Protein AF-A0A847WWD0-F1 (afdb_monomer_lite)

pLDDT: mean 75.04, std 13.6, range [42.28, 95.19]

Sequence (116 aa):
MALHNVEEIALGIPSWGRDHPRFAMSLWSDAAFAIIAVLLVLAAVAFAFALWCQFRPHRWQAPMLRLFALVMLLNAGSHLALSLITASIMPGLVTALLVIVPVFGWIVLRAVDSPK

Structure (mmCIF, N/CA/C/O backbone):
data_AF-A0A847WWD0-F1
#
_entry.id   AF-A0A847WWD0-F1
#
loop_
_atom_site.group_PDB
_atom_site.id
_atom_site.type_symbol
_atom_site.label_atom_id
_atom_site.label_alt_id
_atom_site.label_comp_id
_atom_site.label_asym_id
_atom_site.label_entity_id
_atom_site.label_seq_id
_atom_site.pdbx_PDB_ins_code
_atom_site.Cartn_x
_atom_site.Cartn_y
_atom_site.Cartn_z
_atom_site.occupancy
_atom_site.B_iso_or_equiv
_atom_site.auth_seq_id
_atom_site.auth_comp_id
_atom_site.auth_asym_id
_atom_site.auth_atom_id
_atom_site.pdbx_PDB_model_num
ATOM 1 N N . MET A 1 1 ? -2.847 -8.141 4.305 1.00 63.47 1 MET A N 1
ATOM 2 C CA . MET A 1 1 ? -1.423 -8.533 4.221 1.00 63.47 1 MET A CA 1
ATOM 3 C C . MET A 1 1 ? -1.221 -9.792 3.404 1.00 63.47 1 MET A C 1
ATOM 5 O O . MET A 1 1 ? -0.624 -9.669 2.354 1.00 63.47 1 MET A O 1
ATOM 9 N N . ALA A 1 2 ? -1.778 -10.952 3.776 1.00 71.25 2 ALA A N 1
ATOM 10 C CA . ALA A 1 2 ? -1.584 -12.185 2.995 1.00 71.25 2 ALA A CA 1
ATOM 11 C C . ALA A 1 2 ? -1.891 -12.028 1.491 1.00 71.25 2 ALA A C 1
ATOM 13 O O . ALA A 1 2 ? -1.063 -12.379 0.664 1.00 71.25 2 ALA A O 1
ATOM 14 N N . LEU A 1 3 ? -3.028 -11.416 1.138 1.00 70.19 3 LEU A N 1
ATOM 15 C CA . LEU A 1 3 ? -3.394 -11.192 -0.266 1.00 70.19 3 LEU A CA 1
ATOM 16 C C . LEU A 1 3 ? -2.433 -10.243 -1.006 1.00 70.19 3 LEU A C 1
ATOM 18 O O . LEU A 1 3 ? -2.148 -10.459 -2.175 1.00 70.19 3 LEU A O 1
ATOM 22 N N . HIS A 1 4 ? -1.914 -9.228 -0.314 1.00 73.19 4 HIS A N 1
ATOM 23 C CA . HIS A 1 4 ? -0.953 -8.272 -0.867 1.00 73.19 4 HIS A CA 1
ATOM 24 C C . HIS A 1 4 ? 0.387 -8.950 -1.157 1.00 73.19 4 HIS A C 1
ATOM 26 O O . HIS A 1 4 ? 0.878 -8.880 -2.274 1.00 73.19 4 HIS A O 1
ATOM 32 N N . ASN A 1 5 ? 0.900 -9.734 -0.208 1.00 75.19 5 ASN A N 1
ATOM 33 C CA . ASN A 1 5 ? 2.131 -10.497 -0.408 1.00 75.19 5 ASN A CA 1
ATOM 34 C C . ASN A 1 5 ? 1.972 -11.543 -1.526 1.00 75.19 5 ASN A C 1
ATOM 36 O O . ASN A 1 5 ? 2.900 -11.776 -2.294 1.00 75.19 5 ASN A O 1
ATOM 40 N N . VAL A 1 6 ? 0.797 -12.177 -1.638 1.00 74.88 6 VAL A N 1
ATOM 41 C CA . VAL A 1 6 ? 0.505 -13.106 -2.741 1.00 74.88 6 VAL A CA 1
ATOM 42 C C . VAL A 1 6 ? 0.520 -12.379 -4.084 1.00 74.88 6 VAL A C 1
ATOM 44 O O . VAL A 1 6 ? 1.106 -12.903 -5.025 1.00 74.88 6 VAL A O 1
ATOM 47 N N . GLU A 1 7 ? -0.066 -11.182 -4.183 1.00 77.69 7 GLU A N 1
ATOM 48 C CA . GLU A 1 7 ? 0.010 -10.361 -5.399 1.00 77.69 7 GLU A CA 1
ATOM 49 C C . GLU A 1 7 ? 1.462 -10.016 -5.752 1.00 77.69 7 GLU A C 1
ATOM 51 O O . GLU A 1 7 ? 1.876 -10.215 -6.892 1.00 77.69 7 GLU A O 1
ATOM 56 N N . GLU A 1 8 ? 2.246 -9.537 -4.786 1.00 77.38 8 GLU A N 1
ATOM 57 C CA . GLU A 1 8 ? 3.650 -9.165 -4.990 1.00 77.38 8 GLU A CA 1
ATOM 58 C C . GLU A 1 8 ? 4.509 -10.332 -5.490 1.00 77.38 8 GLU A C 1
ATOM 60 O O . GLU A 1 8 ? 5.369 -10.156 -6.360 1.00 77.38 8 GLU A O 1
ATOM 65 N N . ILE A 1 9 ? 4.261 -11.532 -4.959 1.00 73.69 9 ILE A N 1
ATOM 66 C CA . ILE A 1 9 ? 4.933 -12.763 -5.381 1.00 73.69 9 ILE A CA 1
ATOM 67 C C . ILE A 1 9 ? 4.448 -13.189 -6.771 1.00 73.69 9 ILE A C 1
ATOM 69 O O . ILE A 1 9 ? 5.270 -13.506 -7.627 1.00 73.69 9 ILE A O 1
ATOM 73 N N . ALA A 1 10 ? 3.134 -13.177 -7.012 1.00 76.88 10 ALA A N 1
ATOM 74 C CA . ALA A 1 10 ? 2.537 -13.640 -8.264 1.00 76.88 10 ALA A CA 1
ATOM 75 C C . ALA A 1 10 ? 2.875 -12.736 -9.458 1.00 76.88 10 ALA A C 1
ATOM 77 O O . ALA A 1 10 ? 3.117 -13.234 -10.555 1.00 76.88 10 ALA A O 1
ATOM 78 N N . LEU A 1 11 ? 2.909 -11.418 -9.248 1.00 81.00 11 LEU A N 1
ATOM 79 C CA . LEU A 1 11 ? 3.272 -10.434 -10.273 1.00 81.00 11 LEU A CA 1
ATOM 80 C C . LEU A 1 11 ? 4.782 -10.138 -10.299 1.00 81.00 11 LEU A C 1
ATOM 82 O O . LEU A 1 11 ? 5.264 -9.448 -11.194 1.00 81.00 11 LEU A O 1
ATOM 86 N N . GLY A 1 12 ? 5.535 -10.686 -9.343 1.00 79.06 12 GLY A N 1
ATOM 87 C CA . GLY A 1 12 ? 6.989 -10.711 -9.349 1.00 79.06 12 GLY A CA 1
ATOM 88 C C . GLY A 1 12 ? 7.637 -9.347 -9.115 1.00 79.06 12 GLY A C 1
ATOM 89 O O . GLY A 1 12 ? 8.194 -8.747 -10.039 1.00 79.06 12 GLY A O 1
ATOM 90 N N . ILE A 1 13 ? 7.683 -8.904 -7.853 1.00 77.69 13 ILE A N 1
ATOM 91 C CA . ILE A 1 13 ? 8.520 -7.761 -7.433 1.00 77.69 13 ILE A CA 1
ATOM 92 C C . ILE A 1 13 ? 9.972 -7.865 -7.944 1.00 77.69 13 ILE A C 1
ATOM 94 O O . ILE A 1 13 ? 10.484 -6.869 -8.460 1.00 77.69 13 ILE A O 1
ATOM 98 N N . PRO A 1 14 ? 10.654 -9.029 -7.871 1.00 76.19 14 PRO A N 1
ATOM 99 C CA . PRO A 1 14 ? 12.026 -9.149 -8.362 1.00 76.19 14 PRO A CA 1
ATOM 100 C C . PRO A 1 14 ? 12.183 -8.880 -9.863 1.00 76.19 14 PRO A C 1
ATOM 102 O O . PRO A 1 14 ? 13.168 -8.274 -10.281 1.00 76.19 14 PRO A O 1
ATOM 105 N N . SER A 1 15 ? 11.231 -9.324 -10.690 1.00 80.69 15 SER A N 1
ATOM 106 C CA . SER A 1 15 ? 11.214 -9.021 -12.129 1.00 80.69 15 SER A CA 1
ATOM 107 C C . SER A 1 15 ? 10.953 -7.544 -12.375 1.00 80.69 15 SER A C 1
ATOM 109 O O . SER A 1 15 ? 11.761 -6.910 -13.045 1.00 80.69 15 SER A O 1
ATOM 111 N N . TRP A 1 16 ? 9.915 -6.983 -11.748 1.00 86.44 16 TRP A N 1
ATOM 112 C CA . TRP A 1 16 ? 9.590 -5.563 -11.881 1.00 86.44 16 TRP A CA 1
ATOM 113 C C . TRP A 1 16 ? 10.771 -4.669 -11.480 1.00 86.44 16 TRP A C 1
ATOM 115 O O . TRP A 1 16 ? 11.067 -3.679 -12.146 1.00 86.44 16 TRP A O 1
ATOM 125 N N . GLY A 1 17 ? 11.497 -5.053 -10.426 1.00 82.69 17 GLY A N 1
ATOM 126 C CA . GLY A 1 17 ? 12.691 -4.343 -9.991 1.00 82.69 17 GLY A CA 1
ATOM 127 C C . GLY A 1 17 ? 13.837 -4.395 -11.009 1.00 82.69 17 GLY A C 1
ATOM 128 O O . GLY A 1 17 ? 14.500 -3.384 -11.236 1.00 82.69 17 GLY A O 1
ATOM 129 N N . ARG A 1 18 ? 14.060 -5.533 -11.676 1.00 83.56 18 ARG A N 1
ATOM 130 C CA . ARG A 1 18 ? 15.084 -5.631 -12.733 1.00 83.56 18 ARG A CA 1
ATOM 131 C C . ARG A 1 18 ? 14.793 -4.704 -13.915 1.00 83.56 18 ARG A C 1
ATOM 133 O O . ARG A 1 18 ? 15.736 -4.132 -14.456 1.00 83.56 18 ARG A O 1
ATOM 140 N N . ASP A 1 19 ? 13.520 -4.506 -14.247 1.00 88.38 19 ASP A N 1
ATOM 141 C CA . ASP A 1 19 ? 13.092 -3.600 -15.322 1.00 88.38 19 ASP A CA 1
ATOM 142 C C . ASP A 1 19 ? 13.189 -2.117 -14.912 1.00 88.38 19 ASP A C 1
ATOM 144 O O . ASP A 1 19 ? 13.333 -1.231 -15.755 1.00 88.38 19 ASP A O 1
ATOM 148 N N . HIS A 1 20 ? 13.199 -1.841 -13.604 1.00 86.50 20 HIS A N 1
ATOM 149 C CA . HIS A 1 20 ? 13.255 -0.495 -13.029 1.00 86.50 20 HIS A CA 1
ATOM 150 C C . HIS A 1 20 ? 14.472 -0.311 -12.103 1.00 86.50 20 HIS A C 1
ATOM 152 O O . HIS A 1 20 ? 14.325 0.037 -10.925 1.00 86.50 20 HIS A O 1
ATOM 158 N N . PRO A 1 21 ? 15.711 -0.467 -12.609 1.00 79.31 21 PRO A N 1
ATOM 159 C CA . PRO A 1 21 ? 16.913 -0.590 -11.784 1.00 79.31 21 PRO A CA 1
ATOM 160 C C . PRO A 1 21 ? 17.230 0.664 -10.961 1.00 79.31 21 PRO A C 1
ATOM 162 O O . PRO A 1 21 ? 17.824 0.555 -9.89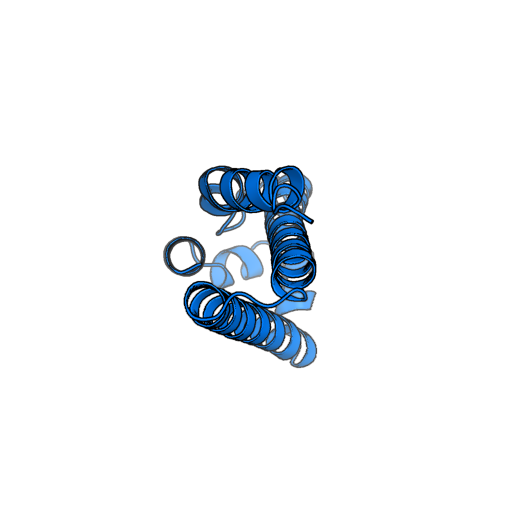7 1.00 79.31 21 PRO A O 1
ATOM 165 N N . ARG A 1 22 ? 16.802 1.862 -11.384 1.00 79.75 22 ARG A N 1
ATOM 166 C CA . ARG A 1 22 ? 16.956 3.097 -10.584 1.00 79.75 22 ARG A CA 1
ATOM 167 C C . ARG A 1 22 ? 16.120 3.090 -9.302 1.00 79.75 22 ARG A C 1
ATOM 169 O O . ARG A 1 22 ? 16.492 3.745 -8.336 1.00 79.75 22 ARG A O 1
ATOM 176 N N . PHE A 1 23 ? 15.023 2.340 -9.299 1.00 74.38 23 PHE A N 1
ATOM 177 C CA . PHE A 1 23 ? 14.116 2.184 -8.164 1.00 74.38 23 PHE A CA 1
ATOM 178 C C . PHE A 1 23 ? 14.361 0.858 -7.429 1.00 74.38 23 PHE A C 1
ATOM 180 O O . PHE A 1 23 ? 14.095 0.757 -6.236 1.00 74.38 23 PHE A O 1
ATOM 187 N N . ALA A 1 24 ? 14.966 -0.126 -8.105 1.00 63.22 24 ALA A N 1
ATOM 188 C CA . ALA A 1 24 ? 15.360 -1.401 -7.518 1.00 63.22 24 ALA A CA 1
ATOM 189 C C . ALA A 1 24 ? 16.780 -1.444 -6.940 1.00 63.22 24 ALA A C 1
ATOM 191 O O . ALA A 1 24 ? 17.022 -2.223 -6.028 1.00 63.22 24 ALA A O 1
ATOM 192 N N . MET A 1 25 ? 17.722 -0.597 -7.366 1.00 51.22 25 MET A N 1
ATOM 193 C CA . MET A 1 25 ? 19.051 -0.514 -6.729 1.00 51.22 25 MET A CA 1
ATOM 194 C C . MET A 1 25 ? 18.967 -0.092 -5.251 1.00 51.22 25 MET A C 1
ATOM 196 O O . MET A 1 25 ? 19.870 -0.382 -4.473 1.00 51.22 25 MET A O 1
ATOM 200 N N . SER A 1 26 ? 17.845 0.510 -4.843 1.00 51.25 26 SER A N 1
ATO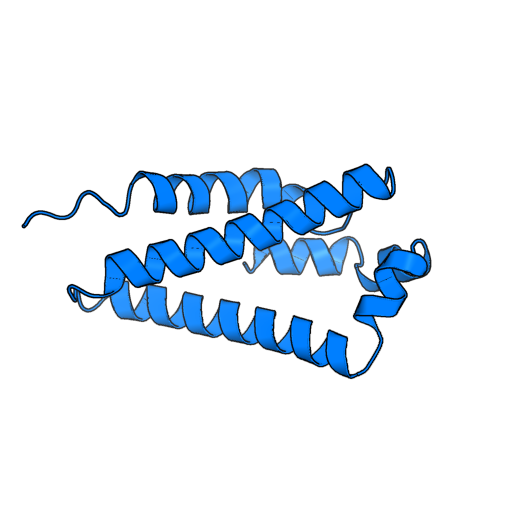M 201 C CA . SER A 1 26 ? 17.495 0.784 -3.447 1.00 51.25 26 SER A CA 1
ATOM 202 C C . SER A 1 26 ? 16.793 -0.382 -2.735 1.00 51.25 26 SER A C 1
ATOM 204 O O . SER A 1 26 ? 16.453 -0.209 -1.576 1.00 51.25 26 SER A O 1
ATOM 206 N N . LEU A 1 27 ? 16.515 -1.514 -3.392 1.00 50.22 27 LEU A N 1
ATOM 207 C CA . LEU A 1 27 ? 15.834 -2.700 -2.833 1.00 50.22 27 LEU A CA 1
ATOM 208 C C . LEU A 1 27 ? 16.777 -3.912 -2.686 1.00 50.22 27 LEU A C 1
ATOM 210 O O . LEU A 1 27 ? 16.495 -4.806 -1.895 1.00 50.22 27 LEU A O 1
ATOM 214 N N . TRP A 1 28 ? 17.904 -3.921 -3.411 1.00 51.06 28 TRP A N 1
ATOM 215 C CA . TRP A 1 28 ? 18.854 -5.046 -3.490 1.00 51.06 28 TRP A CA 1
ATOM 216 C C . TRP A 1 28 ? 20.234 -4.771 -2.863 1.00 51.06 28 TRP A C 1
ATOM 218 O O . TRP A 1 28 ? 21.131 -5.602 -2.977 1.00 51.06 28 TRP A O 1
ATOM 228 N N . SER A 1 29 ? 20.428 -3.629 -2.197 1.00 52.12 29 SER A N 1
ATOM 229 C CA . SER A 1 29 ? 21.539 -3.467 -1.250 1.00 52.12 29 SER A CA 1
ATOM 230 C C . SER A 1 29 ? 21.170 -4.136 0.083 1.00 52.12 29 SER A C 1
ATOM 232 O O . SER A 1 29 ? 19.996 -4.145 0.454 1.00 52.12 29 SER A O 1
ATOM 234 N N . ASP A 1 30 ? 22.138 -4.683 0.829 1.00 55.03 30 ASP A N 1
ATOM 235 C CA . ASP A 1 30 ? 21.890 -5.385 2.109 1.00 55.03 30 ASP A CA 1
ATOM 236 C C . ASP A 1 30 ? 21.034 -4.566 3.101 1.00 55.03 30 ASP A C 1
ATOM 238 O O . ASP A 1 30 ? 20.222 -5.107 3.852 1.00 55.03 30 ASP A O 1
ATOM 242 N N . ALA A 1 31 ? 21.149 -3.235 3.055 1.00 51.25 31 ALA A N 1
ATOM 243 C CA . ALA A 1 31 ? 20.357 -2.313 3.866 1.00 51.25 31 ALA A CA 1
ATOM 244 C C . ALA A 1 31 ? 18.863 -2.301 3.496 1.00 51.25 31 ALA A C 1
ATOM 246 O O . ALA A 1 31 ? 18.007 -2.087 4.350 1.00 51.25 31 ALA A O 1
ATOM 247 N N . ALA A 1 32 ? 18.526 -2.539 2.236 1.00 51.69 32 ALA A N 1
ATOM 248 C CA . ALA A 1 32 ? 17.160 -2.484 1.751 1.00 51.69 32 ALA A CA 1
ATOM 249 C C . ALA A 1 32 ? 16.397 -3.794 1.921 1.00 51.69 32 ALA A C 1
ATOM 251 O O . ALA A 1 32 ? 15.219 -3.771 2.276 1.00 51.69 32 ALA A O 1
ATOM 252 N N . PHE A 1 33 ? 17.085 -4.929 1.771 1.00 50.84 33 PHE A N 1
ATOM 253 C CA . PHE A 1 33 ? 16.566 -6.213 2.234 1.00 50.84 33 PHE A CA 1
ATOM 254 C C . PHE A 1 33 ? 16.264 -6.150 3.736 1.00 50.84 33 PHE A C 1
ATOM 256 O O . PHE A 1 33 ? 15.199 -6.589 4.165 1.00 50.84 33 PHE A O 1
ATOM 263 N N . ALA A 1 34 ? 17.138 -5.513 4.525 1.00 53.31 34 ALA A N 1
ATOM 264 C CA . ALA A 1 34 ? 16.879 -5.259 5.938 1.00 53.31 34 ALA A CA 1
ATOM 265 C C . ALA A 1 34 ? 15.653 -4.355 6.160 1.00 53.31 34 ALA A C 1
ATOM 267 O O . ALA A 1 34 ? 14.861 -4.643 7.048 1.00 53.31 34 ALA A O 1
ATOM 268 N N . ILE A 1 35 ? 15.430 -3.319 5.343 1.00 56.75 35 ILE A N 1
ATOM 269 C CA . ILE A 1 35 ? 14.228 -2.467 5.436 1.00 56.75 35 ILE A CA 1
ATOM 270 C C . ILE A 1 35 ? 12.955 -3.246 5.084 1.00 56.75 35 ILE A C 1
ATOM 272 O O . ILE A 1 35 ? 11.981 -3.160 5.825 1.00 56.75 35 ILE A O 1
ATOM 276 N N . ILE A 1 36 ? 12.948 -4.034 4.007 1.00 61.56 36 ILE A N 1
ATOM 277 C CA . ILE A 1 36 ? 11.794 -4.865 3.620 1.00 61.56 36 ILE A CA 1
ATOM 278 C C . ILE A 1 36 ? 11.523 -5.929 4.687 1.00 61.56 36 ILE A C 1
ATOM 280 O O . ILE A 1 36 ? 10.375 -6.126 5.079 1.00 61.56 36 ILE A O 1
ATOM 284 N N . ALA A 1 37 ? 12.568 -6.573 5.210 1.00 54.94 37 ALA A N 1
ATOM 285 C CA . ALA A 1 37 ? 12.458 -7.522 6.311 1.00 54.94 37 ALA A CA 1
ATOM 286 C C . ALA A 1 37 ? 11.917 -6.845 7.577 1.00 54.94 37 ALA A C 1
ATOM 288 O O . ALA A 1 37 ? 11.028 -7.388 8.225 1.00 54.94 37 ALA A O 1
ATOM 289 N N . VAL A 1 38 ? 12.381 -5.635 7.897 1.00 59.25 38 VAL A N 1
ATOM 290 C CA . VAL A 1 38 ? 11.856 -4.828 9.004 1.00 59.25 38 VAL A CA 1
ATOM 291 C C . VAL A 1 38 ? 10.396 -4.457 8.762 1.00 59.25 38 VAL A C 1
ATOM 293 O O . VAL A 1 38 ? 9.604 -4.576 9.686 1.00 59.25 38 VAL A O 1
ATOM 296 N N . LEU A 1 39 ? 9.996 -4.077 7.548 1.00 63.84 39 LEU A N 1
ATOM 297 C CA . LEU A 1 39 ? 8.602 -3.767 7.217 1.00 63.84 39 LEU A CA 1
ATOM 298 C C . LEU A 1 39 ? 7.701 -5.005 7.303 1.00 63.84 39 LEU A C 1
ATOM 300 O O . LEU A 1 39 ? 6.601 -4.917 7.844 1.00 63.84 39 LEU A O 1
ATOM 304 N N . LEU A 1 40 ? 8.175 -6.169 6.854 1.00 64.81 40 LEU A N 1
ATOM 305 C CA . LEU A 1 40 ? 7.488 -7.456 7.004 1.00 64.81 40 LEU A CA 1
ATOM 306 C C . LEU A 1 40 ? 7.361 -7.867 8.472 1.00 64.81 40 LEU A C 1
ATOM 308 O O . LEU A 1 40 ? 6.291 -8.303 8.896 1.00 64.81 40 LEU A O 1
ATOM 312 N N . VAL A 1 41 ? 8.421 -7.688 9.262 1.00 66.50 41 VAL A N 1
ATOM 313 C CA . VAL A 1 41 ? 8.411 -7.935 10.709 1.00 66.50 41 VAL A CA 1
ATOM 314 C C . VAL A 1 41 ? 7.474 -6.957 11.406 1.00 66.50 41 VAL A C 1
ATOM 316 O O . VAL A 1 41 ? 6.663 -7.384 12.218 1.00 66.50 41 VAL A O 1
ATOM 319 N N . LEU A 1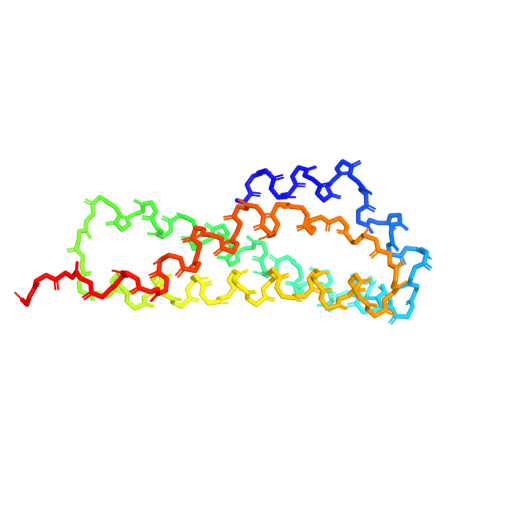 42 ? 7.504 -5.672 11.063 1.00 66.88 42 LEU A N 1
ATOM 320 C CA . LEU A 1 42 ? 6.591 -4.666 11.603 1.00 66.88 42 LEU A CA 1
ATOM 321 C C . LEU A 1 42 ? 5.142 -4.975 11.229 1.00 66.88 42 LEU A C 1
ATOM 323 O O . LEU A 1 42 ? 4.267 -4.871 12.084 1.00 66.88 42 LEU A O 1
ATOM 327 N N . ALA A 1 43 ? 4.878 -5.419 10.000 1.00 67.50 43 ALA A N 1
ATOM 328 C CA . ALA A 1 43 ? 3.553 -5.844 9.569 1.00 67.50 43 ALA A CA 1
ATOM 329 C C . ALA A 1 43 ? 3.078 -7.102 10.314 1.00 67.50 43 ALA A C 1
ATOM 331 O O . ALA A 1 43 ? 1.918 -7.168 10.723 1.00 67.50 43 ALA A O 1
ATOM 332 N N . ALA A 1 44 ? 3.960 -8.081 10.535 1.00 64.06 44 ALA A N 1
ATOM 333 C CA . ALA A 1 44 ? 3.656 -9.289 11.298 1.00 64.06 44 ALA A CA 1
ATOM 334 C C . ALA A 1 44 ? 3.422 -8.984 12.787 1.00 64.06 44 ALA A C 1
ATOM 336 O O . ALA A 1 44 ? 2.442 -9.453 13.365 1.00 64.06 44 ALA A O 1
ATOM 337 N N . VAL A 1 45 ? 4.272 -8.149 13.393 1.00 70.94 45 VAL A N 1
ATOM 338 C CA . VAL A 1 45 ? 4.140 -7.675 14.778 1.00 70.94 45 VAL A CA 1
ATOM 339 C C . VAL A 1 45 ? 2.855 -6.879 14.941 1.00 70.94 45 VAL A C 1
ATOM 341 O O . VAL A 1 45 ? 2.116 -7.108 15.892 1.00 70.94 45 VAL A O 1
ATOM 344 N N . ALA A 1 46 ? 2.535 -5.992 14.006 1.00 65.88 46 ALA A N 1
ATOM 345 C CA . ALA A 1 46 ? 1.316 -5.207 14.073 1.00 65.88 46 ALA A CA 1
ATOM 346 C C . ALA A 1 46 ? 0.052 -6.048 13.842 1.00 65.88 46 ALA A C 1
ATOM 348 O O . ALA A 1 46 ? -0.962 -5.805 14.492 1.00 65.88 46 ALA A O 1
ATOM 349 N N . PHE A 1 47 ? 0.109 -7.074 12.989 1.00 68.50 47 PHE A N 1
ATOM 350 C CA . PHE A 1 47 ? -0.978 -8.041 12.832 1.00 68.50 47 PHE A CA 1
ATOM 351 C C . PHE A 1 47 ? -1.188 -8.875 14.105 1.00 68.50 47 PHE A C 1
ATOM 353 O O . PHE A 1 47 ? -2.315 -8.998 14.585 1.00 68.50 47 PHE A O 1
ATOM 360 N N . ALA A 1 48 ? -0.108 -9.389 14.699 1.00 68.44 48 ALA A N 1
ATOM 361 C CA . ALA A 1 48 ? -0.154 -10.112 15.969 1.00 68.44 48 ALA A CA 1
ATOM 362 C C . ALA A 1 48 ? -0.648 -9.216 17.118 1.00 68.44 48 ALA A C 1
ATOM 364 O O . ALA A 1 48 ? -1.441 -9.652 17.951 1.00 68.44 48 ALA A O 1
ATOM 365 N N . PHE A 1 49 ? -0.238 -7.947 17.132 1.00 65.75 49 PHE A N 1
ATOM 366 C CA . PHE A 1 49 ? -0.699 -6.952 18.092 1.00 65.75 49 PHE A CA 1
ATOM 367 C C . PHE A 1 49 ? -2.184 -6.631 17.899 1.00 65.75 49 PHE A C 1
ATOM 369 O O . PHE A 1 49 ? -2.921 -6.598 18.878 1.00 65.75 49 PHE A O 1
ATOM 376 N N . ALA A 1 50 ? -2.658 -6.462 16.663 1.00 65.00 50 ALA A N 1
ATOM 377 C CA . ALA A 1 50 ? -4.076 -6.257 16.373 1.00 65.00 50 ALA A CA 1
ATOM 378 C C . ALA A 1 50 ? -4.932 -7.450 16.839 1.00 65.00 50 ALA A C 1
ATOM 380 O O . ALA A 1 50 ? -5.951 -7.244 17.500 1.00 65.00 50 ALA A O 1
ATOM 381 N N . LEU A 1 51 ? -4.476 -8.683 16.582 1.00 66.50 51 LEU A N 1
ATOM 382 C CA . LEU A 1 51 ? -5.114 -9.905 17.084 1.00 66.50 51 LEU A CA 1
ATOM 383 C C . LEU A 1 51 ? -5.121 -9.961 18.614 1.00 66.50 51 LEU A C 1
ATOM 385 O O . LEU A 1 51 ? -6.167 -10.199 19.208 1.00 66.50 51 LEU A O 1
ATOM 389 N N . TRP A 1 52 ? -3.989 -9.691 19.270 1.00 63.62 52 TRP A N 1
ATOM 390 C CA . TRP A 1 52 ? -3.915 -9.613 20.733 1.00 63.62 52 TRP A CA 1
ATOM 391 C C . TRP A 1 52 ? -4.907 -8.581 21.278 1.00 63.62 52 TRP A C 1
ATOM 393 O O . TRP A 1 52 ? -5.618 -8.831 22.254 1.00 63.62 52 TRP A O 1
ATOM 403 N N . CYS A 1 53 ? -4.967 -7.411 20.645 1.00 60.78 53 CYS A N 1
ATOM 404 C CA . CYS A 1 53 ? -5.802 -6.306 21.086 1.00 60.78 53 CYS A CA 1
ATOM 405 C C . CYS A 1 53 ? -7.293 -6.637 21.025 1.00 60.78 53 CYS A C 1
ATOM 407 O O . CYS A 1 53 ? -8.034 -6.280 21.944 1.00 60.78 53 CYS A O 1
ATOM 409 N N . GLN A 1 54 ? -7.709 -7.392 20.009 1.00 63.22 54 GLN A N 1
ATOM 410 C CA . GLN A 1 54 ? -9.081 -7.866 19.868 1.00 63.22 54 GLN A CA 1
ATOM 411 C C . GLN A 1 54 ? -9.558 -8.698 21.072 1.00 63.22 54 GLN A C 1
ATOM 413 O O . GLN A 1 54 ? -10.748 -8.689 21.378 1.00 63.22 54 GLN A O 1
ATOM 418 N N . PHE A 1 55 ? -8.650 -9.362 21.795 1.00 65.12 55 PHE A N 1
ATOM 419 C CA . PHE A 1 55 ? -8.997 -10.211 22.939 1.00 65.12 55 PHE A CA 1
ATOM 420 C C . PHE A 1 55 ? -8.816 -9.545 24.314 1.00 65.12 55 PHE A C 1
ATOM 422 O O . PHE A 1 55 ? -9.214 -10.145 25.314 1.00 65.12 55 PHE A O 1
ATOM 429 N N . ARG A 1 56 ? -8.243 -8.330 24.411 1.00 63.50 56 ARG A N 1
ATOM 430 C CA . ARG A 1 56 ? -8.047 -7.611 25.695 1.00 63.50 56 ARG A CA 1
ATOM 431 C C . ARG A 1 56 ? -8.078 -6.084 25.554 1.00 63.50 56 ARG A C 1
ATOM 433 O O . ARG A 1 56 ? -7.001 -5.496 25.472 1.00 63.50 56 ARG A O 1
ATOM 440 N N . PRO A 1 57 ? -9.252 -5.425 25.549 1.00 58.41 57 PRO A N 1
ATOM 441 C CA . PRO A 1 57 ? -9.368 -3.993 25.280 1.00 58.41 57 PRO A CA 1
ATOM 442 C C . PRO A 1 57 ? -8.586 -3.140 26.290 1.00 58.41 57 PRO A C 1
ATOM 444 O O . PRO A 1 57 ? -8.931 -3.049 27.465 1.00 58.41 57 PRO A O 1
ATOM 447 N N . HIS A 1 58 ? -7.522 -2.495 25.814 1.00 64.81 58 HIS A N 1
ATOM 448 C CA . HIS A 1 58 ? -6.701 -1.551 26.570 1.00 64.81 58 HIS A CA 1
ATOM 449 C C . HIS A 1 58 ? -6.747 -0.164 25.915 1.00 64.81 58 HIS A C 1
ATOM 451 O O . HIS A 1 58 ? -6.834 -0.027 24.698 1.00 64.81 58 HIS A O 1
ATOM 457 N N . ARG A 1 59 ? -6.607 0.900 26.714 1.00 72.69 59 ARG A N 1
ATOM 458 C CA . ARG A 1 59 ? -6.671 2.301 26.241 1.00 72.69 59 ARG A CA 1
ATOM 459 C C . ARG A 1 59 ? -5.629 2.670 25.169 1.00 72.69 59 ARG A C 1
ATOM 461 O O . ARG A 1 59 ? -5.794 3.654 24.461 1.00 72.69 59 ARG A O 1
ATOM 468 N N . TRP A 1 60 ? -4.573 1.870 25.030 1.00 68.19 60 TRP A N 1
ATOM 469 C CA . TRP A 1 60 ? -3.463 2.089 24.096 1.00 68.19 60 TRP A CA 1
ATOM 470 C C . TRP A 1 60 ? -3.700 1.460 22.716 1.00 68.19 60 TRP A C 1
ATOM 472 O O . TRP A 1 60 ? -2.917 1.671 21.797 1.00 68.19 60 TRP A O 1
ATOM 482 N N . GLN A 1 61 ? -4.779 0.699 22.541 1.00 70.12 61 GLN A N 1
ATOM 483 C CA . GLN A 1 61 ? -5.038 -0.028 21.297 1.00 70.12 61 GLN A CA 1
ATOM 484 C C . GLN A 1 61 ? -5.410 0.886 20.143 1.00 70.12 61 GLN A C 1
ATOM 486 O O . GLN A 1 61 ? -4.888 0.735 19.045 1.00 70.12 61 GLN A O 1
ATOM 491 N N . ALA A 1 62 ? -6.285 1.856 20.402 1.00 74.25 62 ALA A N 1
ATOM 492 C CA . ALA A 1 62 ? -6.744 2.793 19.391 1.00 74.25 62 ALA A CA 1
ATOM 493 C C . ALA A 1 62 ? -5.587 3.596 18.756 1.00 74.25 62 ALA A C 1
ATOM 495 O O . ALA A 1 62 ? -5.487 3.600 17.527 1.00 74.25 62 ALA A O 1
ATOM 496 N N . PRO A 1 63 ? -4.666 4.226 19.521 1.00 77.94 63 PRO A N 1
ATOM 497 C CA . PRO A 1 63 ? -3.543 4.936 18.911 1.00 77.94 63 PRO A CA 1
ATOM 498 C C . PRO A 1 63 ? -2.569 4.000 18.182 1.00 77.94 63 PRO A C 1
ATOM 500 O O . PRO A 1 63 ? -2.088 4.357 17.110 1.00 77.94 63 PRO A O 1
ATOM 503 N N . MET A 1 64 ? -2.318 2.794 18.699 1.00 75.25 64 MET A N 1
ATOM 504 C CA . MET A 1 64 ? -1.431 1.824 18.043 1.00 75.25 64 MET A CA 1
ATOM 505 C C . MET A 1 64 ? -2.014 1.300 16.728 1.00 75.25 64 MET A C 1
ATOM 507 O O . MET A 1 64 ? -1.308 1.215 15.725 1.00 75.25 64 MET A O 1
ATOM 511 N N . LEU A 1 65 ? -3.317 1.015 16.701 1.00 77.75 65 LEU A N 1
ATOM 512 C CA . LEU A 1 65 ? -4.009 0.584 15.492 1.00 77.75 65 LEU A CA 1
ATOM 513 C C . LEU A 1 65 ? -4.029 1.696 14.431 1.00 77.75 65 LEU A C 1
ATOM 515 O O . LEU A 1 65 ? -3.844 1.408 13.250 1.00 77.75 65 LEU A O 1
ATOM 519 N N . ARG A 1 66 ? -4.181 2.966 14.834 1.00 82.06 66 ARG A N 1
ATOM 520 C CA . ARG A 1 66 ? -4.056 4.108 13.911 1.00 82.06 66 ARG A CA 1
ATOM 521 C C . ARG A 1 66 ? -2.643 4.273 13.377 1.00 82.06 66 ARG A C 1
ATOM 523 O O . ARG A 1 66 ? -2.489 4.501 12.184 1.00 82.06 66 ARG A O 1
ATOM 530 N N . LEU A 1 67 ? -1.626 4.152 14.231 1.00 80.50 67 LEU A N 1
ATOM 531 C CA . LEU A 1 67 ? -0.233 4.225 13.795 1.00 80.50 67 LEU A CA 1
ATOM 532 C C . LEU A 1 67 ? 0.063 3.134 12.763 1.00 80.50 67 LEU A C 1
ATOM 534 O O . LEU A 1 67 ? 0.605 3.423 11.700 1.00 80.50 67 LEU A O 1
ATOM 538 N N . PHE A 1 68 ? -0.368 1.902 13.038 1.00 79.00 68 PHE A N 1
ATOM 539 C CA . PHE A 1 68 ? -0.251 0.809 12.081 1.00 79.00 68 PHE A CA 1
ATOM 540 C C . PHE A 1 68 ? -0.988 1.110 10.772 1.00 79.00 68 PHE A C 1
ATOM 542 O O . PHE A 1 68 ? -0.419 0.956 9.694 1.00 79.00 68 PHE A O 1
ATOM 549 N N . ALA A 1 69 ? -2.227 1.594 10.849 1.00 84.69 69 ALA A N 1
ATOM 550 C CA . ALA A 1 69 ? -3.003 1.946 9.669 1.00 84.69 69 ALA A CA 1
ATOM 551 C C . ALA A 1 69 ? -2.332 3.048 8.829 1.00 84.69 69 ALA A C 1
ATOM 553 O O . ALA A 1 69 ? -2.306 2.945 7.605 1.00 84.69 69 ALA A O 1
ATOM 554 N N . LEU A 1 70 ? -1.717 4.052 9.461 1.00 85.81 70 LEU A N 1
ATOM 555 C CA . LEU A 1 70 ? -0.931 5.076 8.768 1.00 85.81 70 LEU A CA 1
ATOM 556 C C . LEU A 1 70 ? 0.293 4.482 8.061 1.00 85.81 70 LEU A C 1
ATOM 558 O O . LEU A 1 70 ? 0.522 4.796 6.897 1.00 85.81 70 LEU A O 1
ATOM 562 N N . VAL A 1 71 ? 1.042 3.591 8.718 1.00 83.81 71 VAL A N 1
ATOM 563 C CA . VAL A 1 71 ? 2.178 2.885 8.093 1.00 83.81 71 VAL A CA 1
ATOM 564 C C . VAL A 1 71 ? 1.715 2.084 6.874 1.00 83.81 71 VAL A C 1
ATOM 566 O O . VAL A 1 71 ? 2.345 2.135 5.820 1.00 83.81 71 VAL A O 1
ATOM 569 N N . MET A 1 72 ? 0.577 1.402 6.982 1.00 84.31 72 MET A N 1
ATOM 570 C CA . MET A 1 72 ? 0.007 0.638 5.874 1.00 84.31 72 MET A CA 1
ATOM 571 C C . MET A 1 72 ? -0.430 1.520 4.700 1.00 84.31 72 MET A C 1
ATOM 573 O O . MET A 1 72 ? -0.225 1.150 3.544 1.00 84.31 72 MET A O 1
ATOM 577 N N . LEU A 1 73 ? -0.994 2.697 4.975 1.00 87.44 73 LEU A N 1
ATOM 578 C CA . LEU A 1 73 ? -1.345 3.675 3.944 1.00 87.44 73 LEU A CA 1
ATOM 579 C C . LEU A 1 73 ? -0.108 4.283 3.277 1.00 87.44 73 LEU A C 1
ATOM 581 O O . LEU A 1 73 ? -0.120 4.484 2.066 1.00 87.44 73 LEU A O 1
ATOM 585 N N . LEU A 1 74 ? 0.967 4.529 4.032 1.00 85.25 74 LEU A N 1
ATOM 586 C CA . LEU A 1 74 ? 2.250 4.952 3.465 1.00 85.25 74 LEU A CA 1
ATOM 587 C C . LEU A 1 74 ? 2.833 3.873 2.547 1.00 85.25 74 LEU A C 1
ATOM 589 O O . LEU A 1 74 ? 3.309 4.200 1.461 1.00 85.25 74 LEU A O 1
ATOM 593 N N . ASN A 1 75 ? 2.730 2.598 2.936 1.00 82.31 75 ASN A N 1
ATOM 594 C CA . ASN A 1 75 ? 3.117 1.487 2.070 1.00 82.31 75 ASN A CA 1
ATOM 595 C C . ASN A 1 75 ? 2.285 1.474 0.779 1.00 82.31 75 ASN A C 1
ATOM 597 O O . ASN A 1 75 ? 2.843 1.485 -0.307 1.00 82.31 75 ASN A O 1
ATOM 601 N N . ALA A 1 76 ? 0.953 1.553 0.865 1.00 87.19 76 ALA A N 1
ATOM 602 C CA . ALA A 1 76 ? 0.100 1.654 -0.325 1.00 87.19 76 ALA A CA 1
ATOM 603 C C . ALA A 1 76 ? 0.454 2.865 -1.212 1.00 87.19 76 ALA A C 1
ATOM 605 O O . ALA A 1 76 ? 0.468 2.765 -2.442 1.00 87.19 76 ALA A O 1
ATOM 606 N N . GLY A 1 77 ? 0.775 4.000 -0.586 1.00 87.25 77 GLY A N 1
ATOM 607 C CA . GLY A 1 77 ? 1.227 5.207 -1.266 1.00 87.25 77 GLY A CA 1
ATOM 608 C C . GLY A 1 77 ? 2.535 5.013 -2.035 1.00 87.25 77 GLY A C 1
ATOM 609 O O . GLY A 1 77 ? 2.676 5.587 -3.113 1.00 87.25 77 GLY A O 1
ATOM 610 N N . SER A 1 78 ? 3.461 4.181 -1.545 1.00 84.75 78 SER A N 1
ATOM 611 C CA . SER A 1 78 ? 4.717 3.895 -2.249 1.00 84.75 78 SER A CA 1
ATOM 612 C C . SER A 1 78 ? 4.476 3.113 -3.545 1.00 84.75 78 SER A C 1
ATOM 614 O O . SER A 1 78 ? 5.008 3.511 -4.580 1.00 84.75 78 SER A O 1
ATOM 616 N N . HIS A 1 79 ? 3.603 2.095 -3.537 1.00 88.44 79 HIS A N 1
ATOM 617 C CA . HIS A 1 79 ? 3.222 1.365 -4.755 1.00 88.44 79 HIS A CA 1
ATOM 618 C C . HIS A 1 79 ? 2.590 2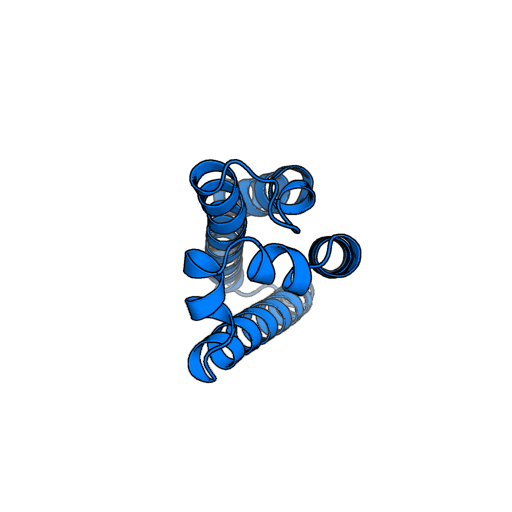.295 -5.787 1.00 88.44 79 HIS A C 1
ATOM 620 O O . HIS A 1 79 ? 2.931 2.225 -6.967 1.00 88.44 79 HIS A O 1
ATOM 626 N N . LEU A 1 80 ? 1.698 3.191 -5.353 1.00 92.19 80 LEU A N 1
ATOM 627 C CA . LEU A 1 80 ? 1.072 4.167 -6.243 1.00 92.19 80 LEU A CA 1
ATOM 628 C C . LEU A 1 80 ? 2.103 5.143 -6.817 1.00 92.19 80 LEU A C 1
ATOM 630 O O . LEU A 1 80 ? 2.161 5.326 -8.031 1.00 92.19 80 LEU A O 1
ATOM 634 N N . ALA A 1 81 ? 2.934 5.741 -5.964 1.00 89.38 81 ALA A N 1
ATOM 635 C CA . ALA A 1 81 ? 3.951 6.696 -6.384 1.00 89.38 81 ALA A CA 1
ATOM 636 C C . ALA A 1 81 ? 4.944 6.062 -7.366 1.00 89.38 81 ALA A C 1
ATOM 638 O O . ALA A 1 81 ? 5.187 6.619 -8.434 1.00 89.38 81 ALA A O 1
ATOM 639 N N . LEU A 1 82 ? 5.472 4.878 -7.048 1.00 88.12 82 LEU A N 1
ATOM 640 C CA . LEU A 1 82 ? 6.401 4.162 -7.919 1.00 88.12 82 LEU A CA 1
ATOM 641 C C . LEU A 1 82 ? 5.742 3.740 -9.230 1.00 88.12 82 LEU A C 1
ATOM 643 O O . LEU A 1 82 ? 6.373 3.854 -10.281 1.00 88.12 82 LEU A O 1
ATOM 647 N N . SER A 1 83 ? 4.472 3.338 -9.199 1.00 92.50 83 SER A N 1
ATOM 648 C CA . SER A 1 83 ? 3.747 2.996 -10.424 1.00 92.50 83 SER A CA 1
ATOM 649 C C . SER A 1 83 ? 3.559 4.205 -11.341 1.00 92.50 83 SER A C 1
ATOM 651 O O . SER A 1 83 ? 3.754 4.111 -12.551 1.00 92.50 83 SER A O 1
ATOM 653 N N . LEU A 1 84 ? 3.247 5.373 -10.769 1.00 95.19 84 LEU A N 1
ATOM 654 C CA . LEU A 1 84 ? 3.117 6.624 -11.521 1.00 95.19 84 LEU A CA 1
ATOM 655 C C . LEU A 1 84 ? 4.463 7.100 -12.078 1.00 95.19 84 LEU A C 1
ATOM 657 O O . LEU A 1 84 ? 4.545 7.461 -13.249 1.00 95.19 84 LEU A O 1
ATOM 661 N N . ILE A 1 85 ? 5.521 7.076 -11.262 1.00 92.25 85 ILE A N 1
ATOM 662 C CA . ILE A 1 85 ? 6.866 7.528 -11.655 1.00 92.25 85 ILE A CA 1
ATOM 663 C C . ILE A 1 85 ? 7.445 6.644 -12.766 1.00 92.25 85 ILE A C 1
ATOM 665 O O . ILE A 1 85 ? 8.086 7.151 -13.685 1.00 92.25 85 ILE A O 1
ATOM 669 N N . THR A 1 86 ? 7.238 5.330 -12.682 1.00 90.81 86 THR A N 1
ATOM 670 C CA . THR A 1 86 ? 7.747 4.370 -13.676 1.00 90.81 86 THR A CA 1
ATOM 671 C C . THR A 1 86 ? 6.813 4.175 -14.866 1.00 90.81 86 THR A C 1
ATOM 673 O O . THR A 1 86 ? 7.193 3.497 -15.816 1.00 90.81 86 THR A O 1
ATOM 676 N N . ALA A 1 87 ? 5.604 4.747 -14.822 1.00 94.25 87 ALA A N 1
ATOM 677 C CA . ALA A 1 87 ? 4.527 4.477 -15.774 1.00 94.25 87 ALA A CA 1
ATOM 678 C C . ALA A 1 87 ? 4.278 2.966 -15.984 1.00 94.25 87 ALA A C 1
ATOM 680 O O . ALA A 1 87 ? 3.933 2.523 -17.080 1.00 94.25 87 ALA A O 1
ATOM 681 N N . SER A 1 88 ? 4.456 2.170 -14.927 1.00 92.75 88 SER A N 1
ATOM 682 C CA . SER A 1 88 ? 4.294 0.716 -14.932 1.00 92.75 88 SER A CA 1
ATOM 683 C C . SER A 1 88 ? 3.534 0.275 -13.682 1.00 92.75 88 SER A C 1
ATOM 685 O O . SER A 1 88 ? 3.594 0.938 -12.654 1.00 92.75 88 SER A O 1
ATOM 687 N N . ILE A 1 89 ? 2.796 -0.834 -13.737 1.00 92.12 89 ILE A N 1
ATOM 688 C CA . ILE 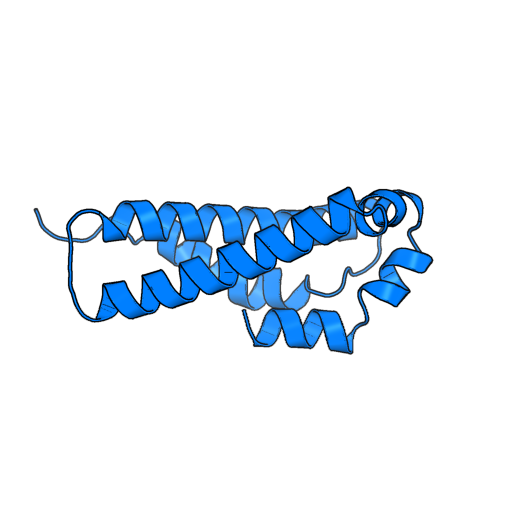A 1 89 ? 2.082 -1.331 -12.552 1.00 92.12 89 ILE A CA 1
ATOM 689 C C . ILE A 1 89 ? 3.085 -2.041 -11.642 1.00 92.12 89 ILE A C 1
ATOM 691 O O . ILE A 1 89 ? 3.581 -3.113 -11.990 1.00 92.12 89 ILE A O 1
ATOM 695 N N . MET A 1 90 ? 3.361 -1.463 -10.471 1.00 89.62 90 MET A N 1
ATOM 696 C CA . MET A 1 90 ? 4.151 -2.135 -9.444 1.00 89.62 90 MET A CA 1
ATOM 697 C C . MET A 1 90 ? 3.316 -3.257 -8.803 1.00 89.62 90 MET A C 1
ATOM 699 O O . MET A 1 90 ? 2.188 -2.996 -8.368 1.00 89.62 90 MET A O 1
ATOM 703 N N . PRO A 1 91 ? 3.850 -4.487 -8.692 1.00 89.00 91 PRO A N 1
ATOM 704 C CA . PRO A 1 91 ? 3.212 -5.555 -7.928 1.00 89.00 91 PRO A CA 1
ATOM 705 C C . PRO A 1 91 ? 2.828 -5.075 -6.525 1.00 89.00 91 PRO A C 1
ATOM 707 O O . PRO A 1 91 ? 3.639 -4.434 -5.858 1.00 89.00 91 PRO A O 1
ATOM 710 N N . GLY A 1 92 ? 1.592 -5.336 -6.099 1.00 86.38 92 GLY A N 1
ATOM 711 C CA . GLY A 1 92 ? 1.046 -4.857 -4.824 1.00 86.38 92 GLY A CA 1
ATOM 712 C C . GLY A 1 92 ? 0.141 -3.626 -4.959 1.00 86.38 92 GLY A C 1
ATOM 713 O O . GLY A 1 92 ? -0.594 -3.316 -4.019 1.00 86.38 92 GLY A O 1
ATOM 714 N N . LEU A 1 93 ? 0.130 -2.942 -6.114 1.00 91.81 93 LEU A N 1
ATOM 715 C CA . LEU A 1 93 ? -0.727 -1.774 -6.357 1.00 91.81 93 LEU A CA 1
ATOM 716 C C . LEU A 1 93 ? -2.222 -2.119 -6.299 1.00 91.81 93 LEU A C 1
ATOM 718 O O . LEU A 1 93 ? -3.017 -1.330 -5.780 1.00 91.81 93 LEU A O 1
ATOM 722 N N . VAL A 1 94 ? -2.628 -3.277 -6.826 1.00 91.94 94 VAL A N 1
ATOM 723 C CA . VAL A 1 94 ? -4.053 -3.620 -6.927 1.00 91.94 94 VAL A CA 1
ATOM 724 C C . VAL A 1 94 ? -4.632 -3.835 -5.534 1.00 91.94 94 VAL A C 1
ATOM 726 O O . VAL A 1 94 ? -5.638 -3.224 -5.167 1.00 91.94 94 VAL A O 1
ATOM 729 N N . THR A 1 95 ? -3.973 -4.642 -4.708 1.00 86.62 95 THR A N 1
ATOM 730 C CA . THR A 1 95 ? -4.384 -4.838 -3.314 1.00 86.62 95 THR A CA 1
ATOM 731 C C . THR A 1 95 ? -4.159 -3.594 -2.461 1.00 86.62 95 THR A C 1
ATOM 733 O O . THR A 1 95 ? -4.944 -3.363 -1.536 1.00 86.62 95 THR A O 1
ATOM 736 N N . ALA A 1 96 ? -3.167 -2.755 -2.776 1.00 87.94 96 ALA A N 1
ATOM 737 C CA . ALA A 1 96 ? -3.000 -1.461 -2.125 1.00 87.94 96 ALA A CA 1
ATOM 738 C C . ALA A 1 96 ? -4.261 -0.595 -2.282 1.00 87.94 96 ALA A C 1
ATOM 740 O O . ALA A 1 96 ? -4.796 -0.110 -1.284 1.00 87.94 96 ALA A O 1
ATOM 741 N N . LEU A 1 97 ? -4.789 -0.468 -3.502 1.00 93.38 97 LEU A N 1
ATOM 742 C CA . LEU A 1 97 ? -5.963 0.362 -3.790 1.00 93.38 97 LEU A CA 1
ATOM 743 C C . LEU A 1 97 ? -7.287 -0.277 -3.359 1.00 93.38 97 LEU A C 1
ATOM 745 O O . LEU A 1 97 ? -8.163 0.422 -2.854 1.00 93.38 97 LEU A O 1
ATOM 749 N N . LEU A 1 98 ? -7.450 -1.587 -3.555 1.00 93.38 98 LEU A N 1
ATOM 750 C CA . LEU A 1 98 ? -8.736 -2.260 -3.339 1.00 93.38 98 LEU A CA 1
ATOM 751 C C . LEU A 1 98 ? -8.925 -2.787 -1.915 1.00 93.38 98 LEU A C 1
ATOM 753 O O . LEU A 1 98 ? -10.057 -3.028 -1.501 1.00 93.38 98 LEU A O 1
ATOM 757 N N . VAL A 1 99 ? -7.840 -2.983 -1.163 1.00 87.44 99 VAL A N 1
ATOM 758 C CA . VAL A 1 99 ? -7.896 -3.612 0.165 1.00 87.44 99 VAL A CA 1
ATOM 759 C C . VAL A 1 99 ? -7.233 -2.743 1.223 1.00 87.44 99 VAL A C 1
ATOM 761 O O . VAL A 1 99 ? -7.871 -2.414 2.221 1.00 87.44 99 VAL A O 1
ATOM 764 N N . ILE A 1 100 ? -5.976 -2.341 1.025 1.00 87.75 100 ILE A N 1
ATOM 765 C CA . ILE A 1 100 ? -5.217 -1.620 2.056 1.00 87.75 100 ILE A CA 1
ATOM 766 C C . ILE A 1 100 ? -5.806 -0.220 2.274 1.00 87.75 100 ILE A C 1
ATOM 768 O O . ILE A 1 100 ? -6.153 0.118 3.405 1.00 87.75 100 ILE A O 1
ATOM 772 N N . VAL A 1 101 ? -5.986 0.575 1.217 1.00 91.94 101 VAL A N 1
ATOM 773 C CA . VAL A 1 101 ? -6.528 1.939 1.332 1.00 91.94 101 VAL A CA 1
ATOM 774 C C . VAL A 1 101 ? -7.929 1.963 1.960 1.00 91.94 101 VAL A C 1
ATOM 776 O O . VAL A 1 101 ? -8.109 2.710 2.922 1.00 91.94 101 VAL A O 1
ATOM 779 N N . PRO A 1 102 ? -8.909 1.145 1.530 1.00 91.38 102 PRO A N 1
ATOM 780 C CA . PRO A 1 102 ? -10.239 1.163 2.131 1.00 91.38 102 PRO A CA 1
ATOM 781 C C . PRO A 1 102 ? -10.234 0.723 3.596 1.00 91.38 102 PRO A C 1
ATOM 783 O O . PRO A 1 102 ? -10.825 1.397 4.439 1.00 91.38 102 PRO A O 1
ATOM 786 N N . VAL A 1 103 ? -9.544 -0.376 3.921 1.00 88.12 103 VAL A N 1
ATOM 787 C CA . VAL A 1 103 ? -9.542 -0.939 5.280 1.00 88.12 103 VAL A CA 1
ATOM 788 C C . VAL A 1 103 ? -8.795 -0.026 6.246 1.00 88.12 103 VAL A C 1
ATOM 790 O O . VAL A 1 103 ? -9.334 0.355 7.285 1.00 88.12 103 VAL A O 1
ATOM 793 N N . PHE A 1 104 ? -7.563 0.358 5.915 1.00 87.00 104 PHE A N 1
ATOM 794 C CA . PHE A 1 104 ? -6.745 1.166 6.815 1.00 87.00 104 PHE A CA 1
ATOM 795 C C . PHE A 1 104 ? -7.145 2.642 6.796 1.00 87.00 104 PHE A C 1
ATOM 797 O O . PHE A 1 104 ? -7.085 3.288 7.838 1.00 87.00 104 PHE A O 1
ATOM 804 N N . GLY A 1 105 ? -7.655 3.158 5.676 1.00 90.00 105 GLY A N 1
ATOM 805 C CA . GLY A 1 105 ? -8.296 4.473 5.625 1.00 90.00 105 GLY A CA 1
ATOM 806 C C . GLY A 1 105 ? -9.517 4.534 6.539 1.00 90.00 105 GLY A C 1
ATOM 807 O O . GLY A 1 105 ? -9.635 5.458 7.342 1.00 90.00 105 GLY A O 1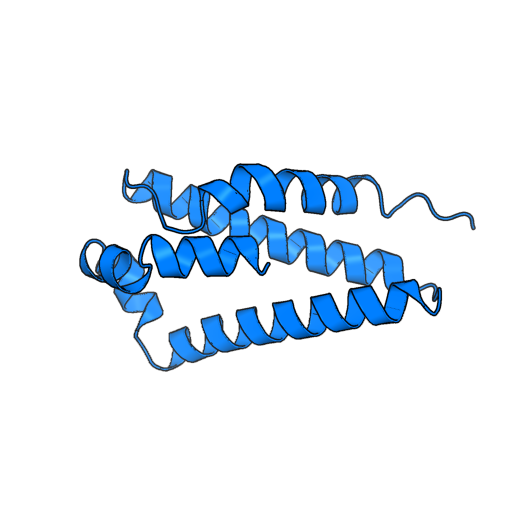
ATOM 808 N N . TRP A 1 106 ? -10.374 3.507 6.510 1.00 89.62 106 TRP A N 1
ATOM 809 C CA . TRP A 1 106 ? -11.495 3.405 7.444 1.00 89.62 106 TRP A CA 1
ATOM 810 C C . TRP A 1 106 ? -11.018 3.356 8.899 1.00 89.62 106 TRP A C 1
ATOM 812 O O . TRP A 1 106 ? -11.523 4.120 9.715 1.00 89.62 106 TRP A O 1
ATOM 822 N N . ILE A 1 107 ? -10.003 2.548 9.223 1.00 85.50 107 ILE A N 1
ATOM 823 C CA . ILE A 1 107 ? -9.425 2.480 10.577 1.00 85.50 107 ILE A CA 1
ATOM 824 C C . ILE A 1 107 ? -8.889 3.846 11.031 1.00 85.50 107 ILE A C 1
ATOM 826 O O . ILE A 1 107 ? -9.174 4.259 12.152 1.00 85.50 107 ILE A O 1
ATOM 830 N N . VAL A 1 108 ? -8.150 4.576 10.190 1.00 86.88 108 VAL A N 1
ATOM 831 C CA . VAL A 1 108 ? -7.648 5.918 10.542 1.00 86.88 108 VAL A CA 1
ATOM 832 C C . VAL A 1 108 ? -8.801 6.879 10.828 1.00 86.88 108 VAL A C 1
ATOM 834 O O . VAL A 1 108 ? -8.746 7.620 11.810 1.00 86.88 108 VAL A O 1
ATOM 837 N N . LEU A 1 109 ? -9.853 6.839 10.008 1.00 87.94 109 LEU A N 1
ATOM 838 C CA . LEU A 1 109 ? -11.012 7.724 10.136 1.00 87.94 109 LEU A CA 1
ATOM 839 C C . LEU A 1 109 ? -11.947 7.341 11.297 1.00 87.94 109 LEU A C 1
ATOM 841 O O . LEU A 1 109 ? -12.635 8.212 11.821 1.00 87.94 109 LEU A O 1
ATOM 845 N N . ARG A 1 110 ? -12.004 6.058 11.689 1.00 79.94 110 ARG A N 1
ATOM 846 C CA . ARG A 1 110 ? -13.041 5.509 12.590 1.00 79.94 110 ARG A CA 1
ATOM 847 C C . ARG A 1 110 ? -12.531 4.922 13.897 1.00 79.94 110 ARG A C 1
ATOM 849 O O . ARG A 1 110 ? -13.321 4.792 14.826 1.00 79.94 110 ARG A O 1
ATOM 856 N N . ALA A 1 111 ? -11.239 4.629 14.051 1.00 61.94 111 ALA A N 1
ATOM 857 C CA . ALA A 1 111 ? -10.672 4.142 15.318 1.00 61.94 111 ALA A CA 1
ATOM 858 C C . ALA A 1 111 ? -10.646 5.223 16.429 1.00 61.94 111 ALA A C 1
ATOM 860 O O . ALA A 1 111 ? -9.796 5.190 17.319 1.00 61.94 111 ALA A O 1
ATOM 861 N N . VAL A 1 112 ? -11.531 6.223 16.358 1.00 54.72 112 VAL A N 1
ATOM 862 C CA . VAL A 1 112 ? -11.769 7.302 17.330 1.00 54.72 112 VAL A CA 1
ATOM 863 C C . VAL A 1 112 ? -13.096 7.128 18.066 1.00 54.72 112 VAL A C 1
ATOM 865 O O . VAL A 1 112 ? -13.280 7.765 19.096 1.00 54.72 112 VAL A O 1
ATOM 868 N N . ASP A 1 113 ? -13.965 6.211 17.647 1.00 56.97 113 ASP A N 1
ATOM 869 C CA . ASP A 1 113 ? -15.223 5.975 18.351 1.00 56.97 113 ASP A CA 1
ATOM 870 C C . ASP A 1 113 ? -15.056 4.807 19.333 1.00 56.97 113 ASP A C 1
ATOM 872 O O . ASP A 1 113 ? -15.439 3.667 19.081 1.00 56.97 113 ASP A O 1
ATOM 876 N N . SER A 1 114 ? -14.424 5.068 20.475 1.00 49.47 114 SER A N 1
ATOM 877 C CA . SER A 1 114 ? -14.577 4.219 21.661 1.00 49.47 114 SER A CA 1
ATOM 878 C C . SER A 1 114 ? -14.930 5.113 22.849 1.00 49.47 114 SER A C 1
ATOM 880 O O . SER A 1 114 ? -14.263 6.131 23.047 1.00 49.47 114 SER A O 1
ATOM 882 N N . PRO A 1 115 ? -16.013 4.796 23.584 1.00 49.59 115 PRO A N 1
ATOM 883 C CA . PRO A 1 115 ? -16.557 5.661 24.624 1.00 49.59 115 PRO A CA 1
ATOM 884 C C . PRO A 1 115 ? -15.534 5.898 25.744 1.00 49.59 115 PRO A C 1
ATOM 886 O O . PRO A 1 115 ? -14.697 5.039 26.023 1.00 49.59 115 PRO A O 1
ATOM 889 N N . LYS A 1 116 ? -15.615 7.102 26.324 1.00 42.28 116 LYS A N 1
ATOM 890 C CA . LYS A 1 116 ? -14.778 7.625 27.417 1.00 42.28 116 LYS A CA 1
ATOM 891 C C . LYS A 1 116 ? -14.610 6.644 28.580 1.00 42.28 116 LYS A C 1
ATOM 893 O O . LYS A 1 116 ? -15.630 6.040 28.973 1.00 42.28 116 LYS A O 1
#

Secondary structure (DSSP, 8-state):
-HHHHHHHHHTTHHHHHHH-HHHHTTTSSHHHHHHHHHHHHHHHHHHHHHHHHHHS--TTHHHHHHHHHHHHHHHHHHHHHHHHHHTS--TTHHHIIIIIHHHHHHHHHHTT----

Radius of gyration: 15.74 Å; chains: 1; bounding box: 38×21×43 Å

Foldseek 3Di:
DVVLVVQCVVVPLPVVCVVVVVVNVCCPDPVNVVVVVVLVVVLVVLVVLLVVCVVPPDPCSLVSLLVSLVSLLVVLVVQVVVCVVVVHRRRSNVCSVPPSCVVSVCSNVPSPPDDD